Protein AF-A0A380KMC2-F1 (afdb_monomer_lite)

Radius of gyration: 33.54 Å; chains: 1; bounding box: 54×54×110 Å

Foldseek 3Di:
DDDDDDDDDDDDDDDDDDDDPDPDDDDDDDDDDDDDDDDDDDDDDDDDDDDDDDDDDDDDDDDDDDDDDPDDPPPPVVPPPEDLVVLLVLLLVVCVVVPDDNVLSVVLCVCQVVQLVVLVVVVVPDPDNVVSSVSSSVRSVVVSVVVVVVVVVVVVD

Secondary structure (DSSP, 8-state):
----------------------------------------------------------------------S---------SS-HHHHHHHHHHHHHHTT--HHHHHHHGGGHHHHHHHHHHH-TT---HHHHHHHHHHHHHHHHHHHHHHHHHHHT-

Structure (mmCIF, N/CA/C/O backbone):
data_AF-A0A380KMC2-F1
#
_entry.id   AF-A0A380KMC2-F1
#
loop_
_atom_site.group_PDB
_atom_site.id
_atom_site.type_symbol
_atom_site.label_atom_id
_atom_site.label_alt_id
_atom_site.label_comp_id
_atom_site.label_asym_id
_atom_site.label_entity_id
_atom_site.label_seq_id
_atom_site.pdbx_PDB_ins_code
_atom_site.Cartn_x
_atom_site.Cartn_y
_atom_site.Cartn_z
_atom_site.occupancy
_atom_site.B_iso_or_equiv
_atom_site.auth_seq_id
_atom_site.auth_comp_id
_atom_site.auth_asym_id
_atom_site.auth_atom_id
_atom_site.pdbx_PDB_model_num
ATOM 1 N N . MET A 1 1 ? 11.979 31.996 -65.678 1.00 36.50 1 MET A N 1
ATOM 2 C CA . MET A 1 1 ? 10.892 32.664 -64.930 1.00 36.50 1 MET A CA 1
ATOM 3 C C . MET A 1 1 ? 9.699 31.716 -64.902 1.00 36.50 1 MET A C 1
ATOM 5 O O . MET A 1 1 ? 9.358 31.186 -65.950 1.00 36.50 1 MET A O 1
ATOM 9 N N . ASN A 1 2 ? 9.180 31.439 -63.701 1.00 40.66 2 ASN A N 1
ATOM 10 C CA . ASN A 1 2 ? 8.061 30.538 -63.377 1.00 40.66 2 ASN A CA 1
ATOM 11 C C . ASN A 1 2 ? 6.723 30.970 -63.999 1.00 40.66 2 ASN A C 1
ATOM 13 O O . ASN A 1 2 ? 6.495 32.170 -64.111 1.00 40.66 2 ASN A O 1
ATOM 17 N N . ALA A 1 3 ? 5.810 30.011 -64.220 1.00 37.66 3 ALA A N 1
ATOM 18 C CA . ALA A 1 3 ? 4.461 30.022 -63.623 1.00 37.66 3 ALA A CA 1
ATOM 19 C C . ALA A 1 3 ? 3.687 28.706 -63.882 1.00 37.66 3 ALA A C 1
ATOM 21 O O . ALA A 1 3 ? 3.572 28.240 -65.011 1.00 37.66 3 ALA A O 1
ATOM 22 N N . THR A 1 4 ? 3.156 28.152 -62.793 1.00 56.94 4 THR A N 1
ATOM 23 C CA . THR A 1 4 ? 2.227 27.017 -62.642 1.00 56.94 4 THR A CA 1
ATOM 24 C C . THR A 1 4 ? 0.796 27.346 -63.110 1.00 56.94 4 THR A C 1
ATOM 26 O O . THR A 1 4 ? 0.361 28.479 -62.902 1.00 56.94 4 THR A O 1
ATOM 29 N N . PRO A 1 5 ? 0.003 26.369 -63.598 1.00 54.78 5 PRO A N 1
ATOM 30 C CA . PRO A 1 5 ? -1.467 26.388 -63.551 1.00 54.78 5 PRO A CA 1
ATOM 31 C C . PRO A 1 5 ? -1.970 25.374 -62.490 1.00 54.78 5 PRO A C 1
ATOM 33 O O . PRO A 1 5 ? -1.363 24.325 -62.322 1.00 54.78 5 PRO A O 1
ATOM 36 N N . GLY A 1 6 ? -3.032 25.538 -61.702 1.00 40.22 6 GLY A N 1
ATOM 37 C CA . GLY A 1 6 ? -4.167 26.456 -61.691 1.00 40.22 6 GLY A CA 1
ATOM 38 C C . GLY A 1 6 ? -5.458 25.654 -61.405 1.00 40.22 6 GLY A C 1
ATOM 39 O O . GLY A 1 6 ? -5.696 24.669 -62.095 1.00 40.22 6 GLY A O 1
ATOM 40 N N . SER A 1 7 ? -6.297 26.149 -60.474 1.00 45.47 7 SER A N 1
ATOM 41 C CA . SER A 1 7 ? -7.700 25.750 -60.142 1.00 45.47 7 SER A CA 1
ATOM 42 C C . SER A 1 7 ? -7.862 24.522 -59.227 1.00 45.47 7 SER A C 1
ATOM 44 O O . SER A 1 7 ? -7.153 23.549 -59.427 1.00 45.47 7 SER A O 1
ATOM 46 N N . ASN A 1 8 ? -8.726 24.460 -58.196 1.00 43.41 8 ASN A N 1
ATOM 47 C CA . ASN A 1 8 ? -10.094 24.971 -57.929 1.00 43.41 8 ASN A CA 1
ATOM 48 C C . ASN A 1 8 ? -10.426 24.851 -56.397 1.00 43.41 8 ASN A C 1
ATOM 50 O O . ASN A 1 8 ? -9.944 23.923 -55.761 1.00 43.41 8 ASN A O 1
ATOM 54 N N . SER A 1 9 ? -11.020 25.855 -55.715 1.00 45.78 9 SER A N 1
ATOM 55 C CA . SER A 1 9 ? -12.470 26.073 -55.397 1.00 45.78 9 SER A CA 1
ATOM 56 C C . SER A 1 9 ? -13.111 24.924 -54.580 1.00 45.78 9 SER A C 1
ATOM 58 O O . SER A 1 9 ? -13.003 23.791 -55.015 1.00 45.78 9 SER A O 1
ATOM 60 N N . ASP A 1 10 ? -13.827 25.050 -53.453 1.00 49.09 10 ASP A N 1
ATOM 61 C CA . ASP A 1 10 ? -14.531 26.129 -52.742 1.00 49.09 10 ASP A CA 1
ATOM 62 C C . ASP A 1 10 ? -14.951 25.608 -51.335 1.00 49.09 10 ASP A C 1
ATOM 64 O O . ASP A 1 10 ? -15.050 24.398 -51.139 1.00 49.09 10 ASP A O 1
ATOM 68 N N . GLY A 1 11 ? -15.292 26.512 -50.409 1.00 44.06 11 GLY A N 1
ATOM 69 C CA . GLY A 1 11 ? -16.316 26.270 -49.380 1.00 44.06 11 GLY A CA 1
ATOM 70 C C . GLY A 1 11 ? -15.897 25.682 -48.024 1.00 44.06 11 GLY A C 1
ATOM 71 O O . GLY A 1 11 ? -15.796 24.471 -47.858 1.00 44.06 11 GLY A O 1
ATOM 72 N N . GLY A 1 12 ? -15.805 26.532 -46.992 1.00 39.09 12 GLY A N 1
ATOM 73 C CA . GLY A 1 12 ? -15.799 26.063 -45.599 1.00 39.09 12 GLY A CA 1
ATOM 74 C C . GLY A 1 12 ? -15.346 27.090 -44.564 1.00 39.09 12 GLY A C 1
ATOM 75 O O . GLY A 1 12 ? -14.301 26.934 -43.943 1.00 39.09 12 GLY A O 1
ATOM 76 N N . SER A 1 13 ? -16.120 28.154 -44.366 1.00 54.19 13 SER A N 1
ATOM 77 C CA . SER A 1 13 ? -15.928 29.109 -43.272 1.00 54.19 13 SER A CA 1
ATOM 78 C C . SER A 1 13 ? -16.223 28.482 -41.904 1.00 54.19 13 SER A C 1
ATOM 80 O O . SER A 1 13 ? -17.342 28.017 -41.728 1.00 54.19 13 SER A O 1
ATOM 82 N N . VAL A 1 14 ? -15.335 28.616 -40.912 1.00 48.03 14 VAL A N 1
ATOM 83 C CA . VAL A 1 14 ? -15.719 28.926 -39.517 1.00 48.03 14 VAL A CA 1
ATOM 84 C C . VAL A 1 14 ? -14.587 29.716 -38.856 1.00 48.03 14 VAL A C 1
ATOM 86 O O . VAL A 1 14 ? -13.426 29.318 -38.868 1.00 48.03 14 VAL A O 1
ATOM 89 N N . GLN A 1 15 ? -14.940 30.871 -38.301 1.00 51.06 15 GLN A N 1
ATOM 90 C CA . GLN A 1 15 ? -14.060 31.747 -37.538 1.00 51.06 15 GLN A CA 1
ATOM 91 C C . GLN A 1 15 ? -14.219 31.487 -36.023 1.00 51.06 15 GLN A C 1
ATOM 93 O O . GLN A 1 15 ? -15.298 31.098 -35.587 1.00 51.06 15 GLN A O 1
ATOM 98 N N . LYS A 1 16 ? -13.195 31.911 -35.260 1.00 52.62 16 LYS A N 1
ATOM 99 C CA . LYS A 1 16 ? -13.192 32.391 -33.851 1.00 52.62 16 LYS A CA 1
ATOM 100 C C . LYS A 1 16 ? -12.743 31.417 -32.733 1.00 52.62 16 LYS A C 1
ATOM 102 O O . LYS A 1 16 ? -13.465 30.524 -32.314 1.00 52.62 16 LYS A O 1
ATOM 107 N N . ILE A 1 17 ? -11.571 31.733 -32.167 1.00 56.59 17 ILE A N 1
ATOM 108 C CA . ILE A 1 17 ? -11.180 31.609 -30.739 1.00 56.59 17 ILE A CA 1
ATOM 109 C C . ILE A 1 17 ? -11.984 32.708 -29.992 1.00 56.59 17 ILE A C 1
ATOM 111 O O . ILE A 1 17 ? -12.056 33.788 -30.593 1.00 56.59 17 ILE A O 1
ATOM 115 N N . PRO A 1 18 ? -12.618 32.545 -28.795 1.00 46.59 18 PRO A N 1
ATOM 116 C CA . PRO A 1 18 ? -11.979 32.182 -27.510 1.00 46.59 18 PRO A CA 1
ATOM 117 C C . PRO A 1 18 ? -12.872 31.429 -26.481 1.00 46.59 18 PRO A C 1
ATOM 119 O O . PRO A 1 18 ? -13.912 31.917 -26.041 1.00 46.59 18 PRO A O 1
ATOM 122 N N . GLY A 1 19 ? -12.429 30.265 -25.998 1.00 42.84 19 GLY A N 1
ATOM 123 C CA . GLY A 1 19 ? -13.112 29.524 -24.928 1.00 42.84 19 GLY A CA 1
ATOM 124 C C . GLY A 1 19 ? -12.739 30.026 -23.533 1.00 42.84 19 GLY A C 1
ATOM 125 O O . GLY A 1 19 ? -11.864 29.457 -22.888 1.00 42.84 19 GLY A O 1
ATOM 126 N N . GLY A 1 20 ? -13.393 31.094 -23.073 1.00 45.19 20 GLY A N 1
ATOM 127 C CA . GLY A 1 20 ? -13.425 31.450 -21.656 1.00 45.19 20 GLY A CA 1
ATOM 128 C C . GLY A 1 20 ? -14.246 30.423 -20.876 1.00 45.19 20 GLY A C 1
ATOM 129 O O . GLY A 1 20 ? -15.389 30.144 -21.234 1.00 45.19 20 GLY A O 1
ATOM 130 N N . TYR A 1 21 ? -13.678 29.866 -19.809 1.00 46.28 21 TYR A N 1
ATOM 131 C CA . TYR A 1 21 ? -14.442 29.088 -18.838 1.00 46.28 21 TYR A CA 1
ATOM 132 C C . TYR A 1 21 ? -15.349 30.038 -18.053 1.00 46.28 21 TYR A C 1
ATOM 134 O O . TYR A 1 21 ? -14.906 30.784 -17.183 1.00 46.28 21 TYR A O 1
ATOM 142 N N . GLN A 1 22 ? -16.628 30.024 -18.413 1.00 48.44 22 GLN A N 1
ATOM 143 C CA . GLN A 1 22 ? -17.709 30.688 -17.699 1.00 48.44 22 GLN A CA 1
ATOM 144 C C . GLN A 1 22 ? -18.278 29.657 -16.723 1.00 48.44 22 GLN A C 1
ATOM 146 O O . GLN A 1 22 ? -19.068 28.800 -17.110 1.00 48.44 22 GLN A O 1
ATOM 151 N N . ASN A 1 23 ? -17.862 29.703 -15.460 1.00 56.66 23 ASN A N 1
ATOM 152 C CA . ASN A 1 23 ? -18.609 29.010 -14.418 1.00 56.66 23 ASN A CA 1
ATOM 153 C C . ASN A 1 23 ? -19.850 29.857 -14.118 1.00 56.66 23 ASN A C 1
ATOM 155 O O . ASN A 1 23 ? -19.763 30.886 -13.449 1.00 56.66 23 ASN A O 1
ATOM 159 N N . GLN A 1 24 ? -20.997 29.450 -14.664 1.00 48.75 24 GLN A N 1
ATOM 160 C CA . GLN A 1 24 ? -22.301 29.940 -14.232 1.00 48.75 24 GLN A CA 1
ATOM 161 C C . GLN A 1 24 ? -22.538 29.446 -12.799 1.00 48.75 24 GLN A C 1
ATOM 163 O O . GLN A 1 24 ? -22.865 28.281 -12.584 1.00 48.75 24 GLN A O 1
ATOM 168 N N . LEU A 1 25 ? -22.358 30.322 -11.810 1.00 49.66 25 LEU A N 1
ATOM 169 C CA . LEU A 1 25 ? -22.951 30.129 -10.491 1.00 49.66 25 LEU A CA 1
ATOM 170 C C . LEU A 1 25 ? -24.425 30.536 -10.587 1.00 49.66 25 LEU A C 1
ATOM 172 O O . LEU A 1 25 ? -24.743 31.687 -10.885 1.00 49.66 25 LEU A O 1
ATOM 176 N N . GLY A 1 26 ? -25.311 29.562 -10.382 1.00 53.16 26 GLY A N 1
ATOM 177 C CA . GLY A 1 26 ? -26.748 29.783 -10.242 1.00 53.16 26 GLY A CA 1
ATOM 178 C C . GLY A 1 26 ? -27.102 30.641 -9.013 1.00 53.16 26 GLY A C 1
ATOM 179 O O . GLY A 1 26 ? -26.248 30.914 -8.169 1.00 53.16 26 GLY A O 1
ATOM 180 N N . PRO A 1 27 ? -28.361 31.102 -8.927 1.00 50.28 27 PRO A N 1
ATOM 181 C CA . PRO A 1 27 ? -28.742 32.289 -8.172 1.00 50.28 27 PRO A CA 1
ATOM 182 C C . PRO A 1 27 ? -28.876 32.071 -6.657 1.00 50.28 27 PRO A C 1
ATOM 184 O O . PRO A 1 27 ? -29.541 31.149 -6.201 1.00 50.28 27 PRO A O 1
ATOM 187 N N . VAL A 1 28 ? -28.295 33.023 -5.921 1.00 43.72 28 VAL A N 1
ATOM 188 C CA . VAL A 1 28 ? -28.889 33.778 -4.803 1.00 43.72 28 VAL A CA 1
ATOM 189 C C . VAL A 1 28 ? -29.662 32.974 -3.744 1.00 43.72 28 VAL A C 1
ATOM 191 O O . VAL A 1 28 ? -30.846 32.684 -3.896 1.00 43.72 28 VAL A O 1
ATOM 194 N N . LEU A 1 29 ? -29.034 32.798 -2.578 1.00 44.88 29 LEU A N 1
ATOM 195 C CA . LEU A 1 29 ? -29.745 32.780 -1.301 1.00 44.88 29 LEU A CA 1
ATOM 196 C C . LEU A 1 29 ? -29.431 34.080 -0.565 1.00 44.88 29 LEU A C 1
ATOM 198 O O . LEU A 1 29 ? -28.309 34.324 -0.127 1.00 44.88 29 LEU A O 1
ATOM 202 N N . ASN A 1 30 ? -30.444 34.935 -0.476 1.00 53.28 30 ASN A N 1
ATOM 203 C CA . ASN A 1 30 ? -30.426 36.120 0.363 1.00 53.28 30 ASN A CA 1
ATOM 204 C C . ASN A 1 30 ? -30.404 35.648 1.817 1.00 53.28 30 ASN A C 1
ATOM 206 O O . ASN A 1 30 ? -31.323 34.962 2.261 1.00 53.28 30 ASN A O 1
ATOM 210 N N . SER A 1 31 ? -29.389 36.022 2.576 1.00 49.62 31 SER A N 1
ATOM 211 C CA . SER A 1 31 ? -29.476 36.012 4.033 1.00 49.62 31 SER A CA 1
ATOM 212 C C . SER A 1 31 ? -28.775 37.258 4.530 1.00 49.62 31 SER A C 1
ATOM 214 O O . SER A 1 31 ? -27.574 37.284 4.772 1.00 49.62 31 SER A O 1
ATOM 216 N N . ALA A 1 32 ? -29.561 38.330 4.580 1.00 53.12 32 ALA A N 1
ATOM 217 C CA . ALA A 1 32 ? -29.306 39.408 5.506 1.00 53.12 32 ALA A CA 1
ATOM 218 C C . ALA A 1 32 ? -29.636 38.886 6.906 1.00 53.12 32 ALA A C 1
ATOM 220 O O . ALA A 1 32 ? -30.749 38.410 7.134 1.00 53.12 32 ALA A O 1
ATOM 221 N N . THR A 1 33 ? -28.703 39.023 7.837 1.00 46.78 33 THR A N 1
ATOM 222 C CA . THR A 1 33 ? -29.026 39.044 9.260 1.00 46.78 33 THR A CA 1
ATOM 223 C C . THR A 1 33 ? -28.122 40.064 9.927 1.00 46.78 33 THR A C 1
ATOM 225 O O . THR A 1 33 ? -26.898 39.994 9.840 1.00 46.78 33 THR A O 1
ATOM 228 N N . SER A 1 34 ? -28.791 41.068 10.481 1.00 46.09 34 SER A N 1
ATOM 229 C CA . SER A 1 34 ? -28.260 42.260 11.119 1.00 46.09 34 SER A CA 1
ATOM 230 C C . SER A 1 34 ? -27.337 41.979 12.301 1.00 46.09 34 SER A C 1
ATOM 232 O O . SER A 1 34 ? -27.447 40.964 12.984 1.00 46.09 34 SER A O 1
ATOM 234 N N . GLU A 1 35 ? -26.495 42.973 12.563 1.00 46.41 35 GLU A N 1
ATOM 235 C CA . GLU A 1 35 ? -25.918 43.285 13.868 1.00 46.41 35 GLU A CA 1
ATOM 236 C C . GLU A 1 35 ? -27.001 43.423 14.949 1.00 46.41 35 GLU A C 1
ATOM 238 O O . GLU A 1 35 ? -28.054 43.971 14.638 1.00 46.41 35 GLU A O 1
ATOM 243 N N . THR A 1 36 ? -26.668 42.978 16.174 1.00 49.75 36 THR A N 1
ATOM 244 C CA . THR A 1 36 ? -27.228 43.210 17.537 1.00 49.75 36 THR A CA 1
ATOM 245 C C . THR A 1 36 ? -27.301 41.855 18.254 1.00 49.75 36 THR A C 1
ATOM 247 O O . THR A 1 36 ? -27.726 40.885 17.647 1.00 49.75 36 THR A O 1
ATOM 250 N N . GLU A 1 37 ? -26.900 41.633 19.501 1.00 48.34 37 GLU A N 1
ATOM 251 C CA . GLU A 1 37 ? -26.625 42.484 20.654 1.00 48.34 37 GLU A CA 1
ATOM 252 C C . GLU A 1 37 ? -25.905 41.635 21.717 1.00 48.34 37 GLU A C 1
ATOM 254 O O . GLU A 1 37 ? -26.083 40.420 21.805 1.00 48.34 37 GLU A O 1
ATOM 259 N N . VAL A 1 38 ? -25.078 42.293 22.528 1.00 47.03 38 VAL A N 1
ATOM 260 C CA . VAL A 1 38 ? -24.524 41.751 23.770 1.00 47.03 38 VAL A CA 1
ATOM 261 C C . VAL A 1 38 ? -25.674 41.382 24.706 1.00 47.03 38 VAL A C 1
ATOM 263 O O . VAL A 1 38 ? -26.576 42.183 24.930 1.00 47.03 38 VAL A O 1
ATOM 266 N N . SER A 1 39 ? -25.622 40.195 25.299 1.00 49.16 39 SER A N 1
ATOM 267 C CA . SER A 1 39 ? -26.430 39.866 26.472 1.00 49.16 39 SER A CA 1
ATOM 268 C C . SER A 1 39 ? -25.541 39.204 27.513 1.00 49.16 39 SER A C 1
ATOM 270 O O . SER A 1 39 ? -25.222 38.020 27.443 1.00 49.16 39 SER A O 1
ATOM 272 N N . GLU A 1 40 ? -25.116 40.021 28.470 1.00 45.72 40 GLU A N 1
ATOM 273 C CA . GLU A 1 40 ? -24.682 39.591 29.791 1.00 45.72 40 GLU A CA 1
ATOM 274 C C . GLU A 1 40 ? -25.913 39.120 30.577 1.00 45.72 40 GLU A C 1
ATOM 276 O O . GLU A 1 40 ? -26.925 39.818 30.617 1.00 45.72 40 GLU A O 1
ATOM 281 N N . THR A 1 41 ? -25.858 37.950 31.212 1.00 48.22 41 THR A N 1
ATOM 282 C CA . THR A 1 41 ? -26.719 37.574 32.356 1.00 48.22 41 THR A CA 1
ATOM 283 C C . THR A 1 41 ? -26.176 36.268 32.943 1.00 48.22 41 THR A C 1
ATOM 285 O O . THR A 1 41 ? -26.199 35.224 32.308 1.00 48.22 41 THR A O 1
ATOM 288 N N . ASN A 1 42 ? -25.377 36.375 34.004 1.00 42.09 42 ASN A N 1
ATOM 289 C CA . ASN A 1 42 ? -25.760 36.200 35.413 1.00 42.09 42 ASN A CA 1
ATOM 290 C C . ASN A 1 42 ? -25.936 34.738 35.859 1.00 42.09 42 ASN A C 1
ATOM 292 O O . ASN A 1 42 ? -26.942 34.097 35.585 1.00 42.09 42 ASN A O 1
ATOM 296 N N . MET A 1 43 ? -24.919 34.291 36.603 1.00 48.91 43 MET A N 1
ATOM 297 C CA . MET A 1 43 ? -24.952 33.494 37.835 1.00 48.91 43 MET A CA 1
ATOM 298 C C . MET A 1 43 ? -26.224 32.687 38.141 1.00 48.91 43 MET A C 1
ATOM 300 O O . MET A 1 43 ? -27.256 33.245 38.510 1.00 48.91 43 MET A O 1
ATOM 304 N N . SER A 1 44 ? -26.062 31.367 38.235 1.00 48.06 44 SER A N 1
ATOM 305 C CA . SER A 1 44 ? -26.746 30.590 39.270 1.00 48.06 44 SER A CA 1
ATOM 306 C C . SER A 1 44 ? -25.854 29.448 39.753 1.00 48.06 44 SER A C 1
ATOM 308 O O . SER A 1 44 ? -25.607 28.481 39.033 1.00 48.06 44 SER A O 1
ATOM 310 N N . GLU A 1 45 ? -25.371 29.588 40.985 1.00 43.62 45 GLU A N 1
ATOM 311 C CA . GLU A 1 45 ? -24.857 28.503 41.814 1.00 43.62 45 GLU A CA 1
ATOM 312 C C . GLU A 1 45 ? -25.932 27.430 42.036 1.00 43.62 45 GLU A C 1
ATOM 314 O O . GLU A 1 45 ? -27.085 27.738 42.339 1.00 43.62 45 GLU A O 1
ATOM 319 N N . THR A 1 46 ? -25.542 26.160 41.966 1.00 44.00 46 THR A N 1
ATOM 320 C CA . THR A 1 46 ? -26.140 25.055 42.742 1.00 44.00 46 THR A CA 1
ATOM 321 C C . THR A 1 46 ? -25.132 23.900 42.698 1.00 44.00 46 THR A C 1
ATOM 323 O O . THR A 1 46 ? -24.918 23.291 41.660 1.00 44.00 46 THR A O 1
ATOM 326 N N . LYS A 1 47 ? -24.210 23.841 43.666 1.00 43.84 47 LYS A N 1
ATOM 327 C CA . LYS A 1 47 ? -24.271 22.992 44.871 1.00 43.84 47 LYS A CA 1
ATOM 328 C C . LYS A 1 47 ? -24.380 21.490 44.560 1.00 43.84 47 LYS A C 1
ATOM 330 O O . LYS A 1 47 ? -25.459 20.987 44.288 1.00 43.84 47 LYS A O 1
ATOM 335 N N . GLU A 1 48 ? -23.212 20.852 44.673 1.00 39.66 48 GLU A N 1
ATOM 336 C CA . GLU A 1 48 ? -22.930 19.519 45.231 1.00 39.66 48 GLU A CA 1
ATOM 337 C C . GLU A 1 48 ? -23.757 18.313 44.776 1.00 39.66 48 GLU A C 1
ATOM 339 O O . GLU A 1 48 ? -24.914 18.147 45.145 1.00 39.66 48 GLU A O 1
ATOM 344 N N . SER A 1 49 ? -23.066 17.356 44.150 1.00 41.47 49 SER A N 1
ATOM 345 C CA . SER A 1 49 ? -23.134 15.946 44.552 1.00 41.47 49 SER A CA 1
ATOM 346 C C . SER A 1 49 ? -21.824 15.236 44.190 1.00 41.47 49 SER A C 1
ATOM 348 O O . SER A 1 49 ? -21.492 15.013 43.031 1.00 41.47 49 SER A O 1
ATOM 350 N N . GLU A 1 50 ? -21.089 14.979 45.260 1.00 44.84 50 GLU A N 1
ATOM 351 C CA . GLU A 1 50 ? -19.946 14.108 45.513 1.00 44.84 50 GLU A CA 1
ATOM 352 C C . GLU A 1 50 ? -19.961 12.734 44.803 1.00 44.84 50 GLU A C 1
ATOM 354 O O . GLU A 1 50 ? -20.981 12.051 44.774 1.00 44.84 50 GLU A O 1
ATOM 359 N N . SER A 1 51 ? -18.799 12.331 44.267 1.00 42.12 51 SER A N 1
ATOM 360 C CA . SER A 1 51 ? -18.297 10.944 44.121 1.00 42.12 51 SER A CA 1
ATOM 361 C C . SER A 1 51 ? -16.974 11.015 43.340 1.00 42.12 51 SER A C 1
ATOM 363 O O . SER A 1 51 ? -16.966 11.016 42.114 1.00 42.12 51 SER A O 1
ATOM 365 N N . VAL A 1 52 ? -15.846 11.327 43.979 1.00 48.44 52 VAL A N 1
ATOM 366 C CA . VAL A 1 52 ? -14.881 10.343 44.513 1.00 48.44 52 VAL A CA 1
ATOM 367 C C . VAL A 1 52 ? -14.647 9.163 43.566 1.00 48.44 52 VAL A C 1
ATOM 369 O O . VAL A 1 52 ? -15.399 8.194 43.559 1.00 48.44 52 VAL A O 1
ATOM 372 N N . ILE A 1 53 ? -13.550 9.245 42.818 1.00 51.97 53 ILE A N 1
ATOM 373 C CA . ILE A 1 53 ? -12.612 8.132 42.663 1.00 51.97 53 ILE A CA 1
ATOM 374 C C . ILE A 1 53 ? -11.217 8.739 42.512 1.00 51.97 53 ILE A C 1
ATOM 376 O O . ILE A 1 53 ? -10.913 9.401 41.520 1.00 51.97 53 ILE A O 1
ATOM 380 N N . GLU A 1 54 ? -10.432 8.561 43.570 1.00 46.00 54 GLU A N 1
ATOM 381 C CA . GLU A 1 54 ? -8.980 8.691 43.601 1.00 46.00 54 GLU A CA 1
ATOM 382 C C . GLU A 1 54 ? -8.353 7.644 42.673 1.00 46.00 54 GLU A C 1
ATOM 384 O O . GLU A 1 54 ? -8.731 6.474 42.716 1.00 46.00 54 GLU A O 1
ATOM 389 N N . ASP A 1 55 ? -7.372 8.065 41.880 1.00 50.12 55 ASP A N 1
ATOM 390 C CA . ASP A 1 55 ? -6.092 7.358 41.807 1.00 50.12 55 ASP A CA 1
ATOM 391 C C . ASP A 1 55 ? -5.017 8.410 41.487 1.00 50.12 55 ASP A C 1
ATOM 393 O O . ASP A 1 55 ? -4.922 8.929 40.369 1.00 50.12 55 ASP A O 1
ATOM 397 N N . GLU A 1 56 ? -4.298 8.814 42.538 1.00 47.12 56 GLU A N 1
ATOM 398 C CA . GLU A 1 56 ? -2.948 9.385 42.460 1.00 47.12 56 GLU A CA 1
ATOM 399 C C . GLU A 1 56 ? -2.052 8.386 41.698 1.00 47.12 56 GLU A C 1
ATOM 401 O O . GLU A 1 56 ? -2.287 7.188 41.720 1.00 47.12 56 GLU A O 1
ATOM 406 N N . GLU A 1 57 ? -1.042 8.749 40.917 1.00 46.28 57 GLU A N 1
ATOM 407 C CA . GLU A 1 57 ? 0.255 9.270 41.358 1.00 46.28 57 GLU A CA 1
ATOM 408 C C . GLU A 1 57 ? 1.079 9.380 40.043 1.00 46.28 57 GLU A C 1
ATOM 410 O O . GLU A 1 57 ? 1.177 8.431 39.269 1.00 46.28 57 GLU A O 1
ATOM 415 N N . GLU A 1 58 ? 1.381 10.580 39.542 1.00 45.06 58 GLU A N 1
ATOM 416 C CA . GLU A 1 58 ? 2.615 11.349 39.780 1.00 45.06 58 GLU A CA 1
ATOM 417 C C . GLU A 1 58 ? 3.849 10.969 38.906 1.00 45.06 58 GLU A C 1
ATOM 419 O O . GLU A 1 58 ? 4.414 9.885 38.958 1.00 45.06 58 GLU A O 1
ATOM 424 N N . LYS A 1 59 ? 4.293 12.007 38.177 1.00 45.06 59 LYS A N 1
ATOM 425 C CA . LYS A 1 59 ? 5.662 12.444 37.817 1.00 45.06 59 LYS A CA 1
ATOM 426 C C . LYS A 1 59 ? 6.508 11.741 36.745 1.00 45.06 59 LYS A C 1
ATOM 428 O O . LYS A 1 59 ? 6.903 10.582 36.796 1.00 45.06 59 LYS A O 1
ATOM 433 N N . GLU A 1 60 ? 6.944 12.629 35.853 1.00 48.69 60 GLU A N 1
ATOM 434 C CA . GLU A 1 60 ? 8.222 12.671 35.147 1.00 48.69 60 GLU A CA 1
ATOM 435 C C . GLU A 1 60 ? 9.406 12.041 35.901 1.00 48.69 60 GLU A C 1
ATOM 437 O O . GLU A 1 60 ? 9.670 12.348 37.062 1.00 48.69 60 GLU A O 1
ATOM 442 N N . SER A 1 61 ? 10.244 11.299 35.177 1.00 37.91 61 SER A N 1
ATOM 443 C CA . SER A 1 61 ? 11.676 11.252 35.482 1.00 37.91 61 SER A CA 1
ATOM 444 C C . SER A 1 61 ? 12.500 11.077 34.207 1.00 37.91 61 SER A C 1
ATOM 446 O O . SER A 1 61 ? 12.663 10.003 33.634 1.00 37.91 61 SER A O 1
ATOM 448 N N . LEU A 1 62 ? 13.042 12.205 33.764 1.00 47.09 62 LEU A N 1
ATOM 449 C CA . LEU A 1 62 ? 14.122 12.312 32.799 1.00 47.09 62 LEU A CA 1
ATOM 450 C C . LEU A 1 62 ? 15.414 11.936 33.540 1.00 47.09 62 LEU A C 1
ATOM 452 O O . LEU A 1 62 ? 15.980 12.766 34.243 1.00 47.09 62 LEU A O 1
ATOM 456 N N . THR A 1 63 ? 15.890 10.692 33.422 1.00 37.66 63 THR A N 1
ATO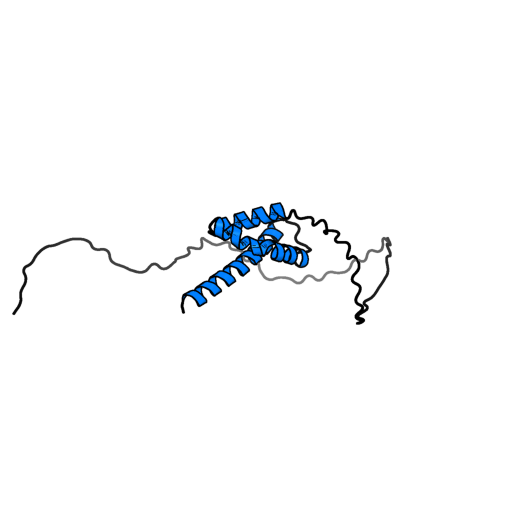M 457 C CA . THR A 1 63 ? 17.277 10.354 33.787 1.00 37.66 63 THR A CA 1
ATOM 458 C C . THR A 1 63 ? 17.905 9.400 32.774 1.00 37.66 63 THR A C 1
ATOM 460 O O . THR A 1 63 ? 17.407 8.325 32.456 1.00 37.66 63 THR A O 1
ATOM 463 N N . SER A 1 64 ? 19.029 9.856 32.232 1.00 48.44 64 SER A N 1
ATOM 464 C CA . SER A 1 64 ? 19.944 9.119 31.370 1.00 48.44 64 SER A CA 1
ATOM 465 C C . SER A 1 64 ? 20.713 8.077 32.184 1.00 48.44 64 SER A C 1
ATOM 467 O O . SER A 1 64 ? 21.416 8.460 33.119 1.00 48.44 64 SER A O 1
ATOM 469 N N . LYS A 1 65 ? 20.667 6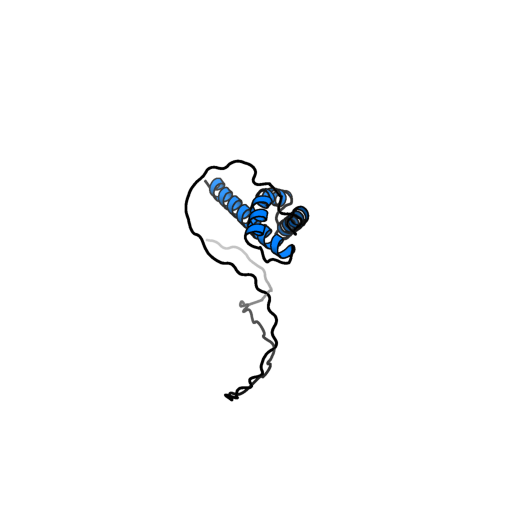.794 31.790 1.00 42.28 65 LYS A N 1
ATOM 470 C CA . LYS A 1 65 ? 21.836 5.898 31.847 1.00 42.28 65 LYS A CA 1
ATOM 471 C C . LYS A 1 65 ? 21.643 4.639 30.999 1.00 42.28 65 LYS A C 1
ATOM 473 O O . LYS A 1 65 ? 20.704 3.875 31.173 1.00 42.28 65 LYS A O 1
ATOM 478 N N . LYS A 1 66 ? 22.598 4.435 30.098 1.00 49.88 66 LYS A N 1
ATOM 479 C CA . LYS A 1 66 ? 22.810 3.252 29.263 1.00 49.88 66 LYS A CA 1
ATOM 480 C C . LYS A 1 66 ? 23.034 2.005 30.133 1.00 49.88 66 LYS A C 1
ATOM 482 O O . LYS A 1 66 ? 23.936 2.009 30.970 1.00 49.88 66 LYS A O 1
ATOM 487 N N . SER A 1 67 ? 22.265 0.949 29.892 1.00 40.00 67 SER A N 1
ATOM 488 C CA . SER A 1 67 ? 22.611 -0.420 30.278 1.00 40.00 67 SER A CA 1
ATOM 489 C C . SER A 1 67 ? 22.117 -1.370 29.196 1.00 40.00 67 SER A C 1
ATOM 491 O O . SER A 1 67 ? 20.911 -1.503 28.988 1.00 40.00 67 SER A O 1
ATOM 493 N N . ASP A 1 68 ? 23.062 -1.994 28.504 1.00 49.91 68 ASP A N 1
ATOM 494 C CA . ASP A 1 68 ? 22.826 -3.106 27.596 1.00 49.91 68 ASP A CA 1
ATOM 495 C C . ASP A 1 68 ? 22.072 -4.215 28.355 1.00 49.91 68 ASP A C 1
ATOM 497 O O . ASP A 1 68 ? 22.587 -4.793 29.314 1.00 49.91 68 ASP A O 1
ATOM 501 N N . ASN A 1 69 ? 20.821 -4.472 27.969 1.00 45.59 69 ASN A N 1
ATOM 502 C CA . ASN A 1 69 ? 20.055 -5.632 28.418 1.00 45.59 69 ASN A CA 1
ATOM 503 C C . ASN A 1 69 ? 19.327 -6.244 27.214 1.00 45.59 69 ASN A C 1
ATOM 505 O O . ASN A 1 69 ? 18.142 -6.018 26.974 1.00 45.59 69 ASN A O 1
ATOM 509 N N . ASP A 1 70 ? 20.095 -6.999 26.432 1.00 57.28 70 ASP A N 1
ATOM 510 C CA . ASP A 1 70 ? 19.593 -8.030 25.531 1.00 57.28 70 ASP A CA 1
ATOM 511 C C . ASP A 1 70 ? 19.068 -9.206 26.366 1.00 57.28 70 ASP A C 1
ATOM 513 O O . ASP A 1 70 ? 19.834 -10.108 26.702 1.00 57.28 70 ASP A O 1
ATOM 517 N N . TYR A 1 71 ? 17.778 -9.235 26.713 1.00 51.47 71 TYR A N 1
ATOM 518 C CA . TYR A 1 71 ? 17.099 -10.496 27.044 1.00 51.47 71 TYR A CA 1
ATOM 519 C C . TYR A 1 71 ? 15.571 -10.310 27.056 1.00 51.47 71 TYR A C 1
ATOM 521 O O . TYR A 1 71 ? 14.972 -9.888 28.039 1.00 51.47 71 TYR A O 1
ATOM 529 N N . PHE A 1 72 ? 14.926 -10.679 25.946 1.00 49.25 72 PHE A N 1
ATOM 530 C CA . PHE A 1 72 ? 13.471 -10.835 25.808 1.00 49.25 72 PHE A CA 1
ATOM 531 C C . PHE A 1 72 ? 12.646 -9.572 26.067 1.00 49.25 72 PHE A C 1
ATOM 533 O O . PHE A 1 72 ? 11.797 -9.529 26.960 1.00 49.25 72 PHE A O 1
ATOM 540 N N . GLN A 1 73 ? 12.711 -8.623 25.126 1.00 52.16 73 GLN A N 1
ATOM 541 C CA . GLN A 1 73 ? 11.441 -8.036 24.708 1.00 52.16 73 GLN A CA 1
ATOM 542 C C . GLN A 1 73 ? 10.575 -9.208 24.260 1.00 52.16 73 GLN A C 1
ATOM 544 O O . GLN A 1 73 ? 10.807 -9.805 23.206 1.00 52.16 73 GLN A O 1
ATOM 549 N N . ARG A 1 74 ? 9.630 -9.610 25.114 1.00 44.16 74 ARG A N 1
ATOM 550 C CA . ARG A 1 74 ? 8.544 -10.490 24.718 1.00 44.16 74 ARG A CA 1
ATOM 551 C C . ARG A 1 74 ? 7.994 -9.845 23.453 1.00 44.16 74 ARG A C 1
ATOM 553 O O . ARG A 1 74 ? 7.375 -8.787 23.540 1.00 44.16 74 ARG A O 1
ATOM 560 N N . LYS A 1 75 ? 8.257 -10.451 22.291 1.00 50.28 75 LYS A N 1
ATOM 561 C CA . LYS A 1 75 ? 7.530 -10.171 21.056 1.00 50.28 75 LYS A CA 1
ATOM 562 C C . LYS A 1 75 ? 6.111 -10.674 21.290 1.00 50.28 75 LYS A C 1
ATOM 564 O O . LYS A 1 75 ? 5.685 -11.665 20.714 1.00 50.28 75 LYS A O 1
ATOM 569 N N . VAL A 1 76 ? 5.399 -10.056 22.233 1.00 43.62 76 VAL A N 1
ATOM 570 C CA . VAL A 1 76 ? 3.959 -9.985 22.123 1.00 43.62 76 VAL A CA 1
ATOM 571 C C . VAL A 1 76 ? 3.834 -9.137 20.887 1.00 43.62 76 VAL A C 1
ATOM 573 O O . VAL A 1 76 ? 4.032 -7.924 20.951 1.00 43.62 76 VAL A O 1
ATOM 576 N N . ASP A 1 77 ? 3.658 -9.805 19.751 1.00 50.72 77 ASP A N 1
ATOM 577 C CA . ASP A 1 77 ? 3.020 -9.182 18.612 1.00 50.72 77 ASP A CA 1
ATOM 578 C C . ASP A 1 77 ? 1.836 -8.461 19.238 1.00 50.72 77 ASP A C 1
ATOM 580 O O . ASP A 1 77 ? 0.949 -9.105 19.810 1.00 50.72 77 ASP A O 1
ATOM 584 N N . ARG A 1 78 ? 1.920 -7.128 19.346 1.00 55.09 78 ARG A N 1
ATOM 585 C CA . ARG A 1 78 ? 0.787 -6.350 19.826 1.00 55.09 78 ARG A CA 1
ATOM 586 C C . ARG A 1 78 ? -0.304 -6.786 18.880 1.00 55.09 78 ARG A C 1
ATOM 588 O O . ARG A 1 78 ? -0.162 -6.528 17.687 1.00 55.09 78 ARG A O 1
ATOM 595 N N . VAL A 1 79 ? -1.296 -7.512 19.399 1.00 57.12 79 VAL A N 1
ATOM 596 C CA . VAL A 1 79 ? -2.450 -7.944 18.621 1.00 57.12 79 VAL A CA 1
ATOM 597 C C . VAL A 1 79 ? -3.088 -6.647 18.183 1.00 57.12 79 VAL A C 1
ATOM 599 O O . VAL A 1 79 ? -3.780 -5.972 18.945 1.00 57.12 79 VAL A O 1
ATOM 602 N N . THR A 1 80 ? -2.673 -6.200 17.010 1.00 67.69 80 THR A N 1
ATOM 603 C CA . THR A 1 80 ? -3.081 -4.919 16.503 1.00 67.69 80 THR A CA 1
ATOM 604 C C . THR A 1 80 ? -4.515 -5.148 16.081 1.00 67.69 80 THR A C 1
ATOM 606 O O . THR A 1 80 ? -4.853 -6.189 15.518 1.00 67.69 80 THR A O 1
ATOM 609 N N . ARG A 1 81 ? -5.397 -4.204 16.398 1.00 79.81 81 ARG A N 1
ATOM 610 C CA . ARG A 1 81 ? -6.819 -4.320 16.045 1.00 79.81 81 ARG A CA 1
ATOM 611 C C . ARG A 1 81 ? -7.060 -4.359 14.531 1.00 79.81 81 ARG A C 1
ATOM 613 O O . ARG A 1 81 ? -8.202 -4.464 14.102 1.00 79.81 81 ARG A O 1
ATOM 620 N N . TYR A 1 82 ? -5.996 -4.204 13.749 1.00 83.44 82 TYR A N 1
ATOM 621 C CA . TYR A 1 82 ? -6.030 -4.150 12.310 1.00 83.44 82 TYR A CA 1
ATOM 622 C C . TYR A 1 82 ? -5.469 -5.426 11.691 1.00 83.44 82 TYR A C 1
ATOM 624 O O . TYR A 1 82 ? -4.348 -5.838 11.984 1.00 83.44 82 TYR A O 1
ATOM 632 N N . ASP A 1 83 ? -6.247 -6.035 10.809 1.00 90.75 83 ASP A N 1
ATOM 633 C CA . ASP A 1 83 ? -5.791 -7.174 10.028 1.00 90.75 83 ASP A CA 1
ATOM 634 C C . ASP A 1 83 ? -4.791 -6.692 8.964 1.00 90.75 83 ASP A C 1
ATOM 636 O O . ASP A 1 83 ? -5.110 -5.863 8.104 1.00 90.75 83 ASP A O 1
ATOM 640 N N . LYS A 1 84 ? -3.555 -7.194 9.060 1.00 94.19 84 LYS A N 1
ATOM 641 C CA . LYS A 1 84 ? -2.459 -6.838 8.156 1.00 94.19 84 LYS A CA 1
ATOM 642 C C . LYS A 1 84 ? -2.750 -7.286 6.724 1.00 94.19 84 LYS A C 1
ATOM 644 O O . LYS A 1 84 ? -2.478 -6.518 5.805 1.00 94.19 84 LYS A O 1
ATOM 649 N N . ASP A 1 85 ? -3.296 -8.485 6.540 1.00 95.31 85 ASP A N 1
ATOM 650 C CA . ASP A 1 85 ? -3.553 -9.064 5.219 1.00 95.31 85 ASP A CA 1
ATOM 651 C C . ASP A 1 85 ? -4.719 -8.342 4.541 1.00 95.31 85 ASP A C 1
ATOM 653 O O . ASP A 1 85 ? -4.669 -8.044 3.346 1.00 95.31 85 ASP A O 1
ATOM 657 N N . TYR A 1 86 ? -5.731 -7.957 5.323 1.00 95.56 86 TYR A N 1
ATOM 658 C CA . TYR A 1 86 ? -6.814 -7.109 4.831 1.00 95.56 86 TYR A CA 1
ATOM 659 C C . TYR A 1 86 ? -6.303 -5.738 4.363 1.00 95.56 86 TYR A C 1
ATOM 661 O O . TYR A 1 86 ? -6.613 -5.303 3.253 1.00 95.56 86 TYR A O 1
ATOM 669 N N . ILE A 1 87 ? -5.475 -5.066 5.172 1.00 96.81 87 ILE A N 1
ATOM 670 C CA . ILE A 1 87 ? -4.878 -3.778 4.792 1.00 96.81 87 ILE A CA 1
ATOM 671 C C . ILE A 1 87 ? -3.962 -3.933 3.576 1.00 96.81 87 ILE A C 1
ATOM 673 O O . ILE A 1 87 ? -3.977 -3.075 2.695 1.00 96.81 87 ILE A O 1
ATOM 677 N N . TRP A 1 88 ? -3.194 -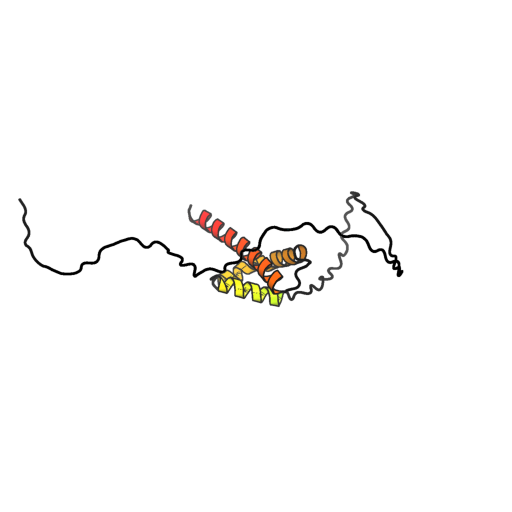5.021 3.490 1.00 98.25 88 TRP A N 1
ATOM 678 C CA . TRP A 1 88 ? -2.373 -5.322 2.319 1.00 98.25 88 TRP A CA 1
ATOM 679 C C . TRP A 1 88 ? -3.223 -5.396 1.049 1.00 98.25 88 TRP A C 1
ATOM 681 O O . TRP A 1 88 ? -2.879 -4.754 0.056 1.00 98.25 88 TRP A O 1
ATOM 691 N N . GLY A 1 89 ? -4.362 -6.095 1.103 1.00 97.75 89 GLY A N 1
ATOM 692 C CA . GLY A 1 89 ? -5.311 -6.185 -0.008 1.00 97.75 89 GLY A CA 1
ATOM 693 C C . GLY A 1 89 ? -5.869 -4.823 -0.420 1.00 97.75 89 GLY A C 1
ATOM 694 O O . GLY A 1 89 ? -5.827 -4.477 -1.598 1.00 97.75 89 GLY A O 1
ATOM 695 N N . LEU A 1 90 ? -6.297 -4.005 0.550 1.00 98.19 90 LEU A N 1
ATOM 696 C CA . LEU A 1 90 ? -6.783 -2.647 0.280 1.00 98.19 90 LEU A CA 1
ATOM 697 C C . LEU A 1 90 ? -5.723 -1.775 -0.402 1.00 98.19 90 LEU A C 1
ATOM 699 O O . LEU A 1 90 ? -6.015 -1.100 -1.388 1.00 98.19 90 LEU A O 1
ATOM 703 N N . VAL A 1 91 ? -4.486 -1.802 0.097 1.00 98.62 91 VAL A N 1
ATOM 704 C CA . VAL A 1 91 ? -3.383 -1.025 -0.483 1.00 98.62 91 VAL A CA 1
ATOM 705 C C . VAL A 1 91 ? -3.042 -1.532 -1.887 1.00 98.62 91 VAL A C 1
ATOM 707 O O . VAL A 1 91 ? -2.809 -0.720 -2.783 1.00 98.62 91 VAL A O 1
ATOM 710 N N . HIS A 1 92 ? -3.040 -2.851 -2.110 1.00 98.50 92 HIS A N 1
ATOM 711 C CA . HIS A 1 92 ? -2.825 -3.451 -3.433 1.00 98.50 92 HIS A CA 1
ATOM 712 C C . HIS A 1 92 ? -3.877 -2.977 -4.441 1.00 98.50 92 HIS A C 1
ATOM 714 O O . HIS A 1 92 ? -3.527 -2.472 -5.513 1.00 98.50 92 HIS A O 1
ATOM 720 N N . ASP A 1 93 ? -5.153 -3.041 -4.063 1.00 98.38 93 ASP A N 1
ATOM 721 C CA . ASP A 1 93 ? -6.262 -2.581 -4.895 1.00 98.38 93 ASP A CA 1
ATOM 722 C C . ASP A 1 93 ? -6.159 -1.084 -5.202 1.00 98.38 93 ASP A C 1
ATOM 724 O O . ASP A 1 93 ? -6.328 -0.679 -6.354 1.00 98.38 93 ASP A O 1
ATOM 728 N N . GLN A 1 94 ? -5.815 -0.255 -4.212 1.00 98.44 94 GLN A N 1
ATOM 729 C CA . GLN A 1 94 ? -5.598 1.181 -4.408 1.00 98.44 94 GLN A CA 1
ATOM 730 C C . GLN A 1 94 ? -4.446 1.466 -5.384 1.00 98.44 94 GLN A C 1
ATOM 732 O O . GLN A 1 94 ? -4.592 2.310 -6.268 1.00 98.44 94 GLN A O 1
ATOM 737 N N . LEU A 1 95 ? -3.325 0.739 -5.295 1.00 98.31 95 LEU A N 1
ATOM 738 C CA . LEU A 1 95 ? -2.209 0.867 -6.244 1.00 98.31 95 LEU A CA 1
ATOM 739 C C . LEU A 1 95 ? -2.649 0.545 -7.678 1.00 98.31 95 LEU A C 1
ATOM 741 O O . LEU A 1 95 ? -2.286 1.254 -8.620 1.00 98.31 95 LEU A O 1
ATOM 745 N N . ARG A 1 96 ? -3.486 -0.482 -7.850 1.00 98.06 96 ARG A N 1
ATOM 746 C CA . ARG A 1 96 ? -4.062 -0.819 -9.159 1.00 98.06 96 ARG A CA 1
ATOM 747 C C . ARG A 1 96 ? -5.026 0.252 -9.663 1.00 98.06 96 ARG A C 1
ATOM 749 O O . ARG A 1 96 ? -5.010 0.567 -10.850 1.00 98.06 96 ARG A O 1
ATOM 756 N N . GLN A 1 97 ? -5.835 0.836 -8.780 1.00 97.94 97 GLN A N 1
ATOM 757 C CA . GLN A 1 97 ? -6.767 1.912 -9.132 1.00 97.94 97 GLN A CA 1
ATOM 758 C C . GLN A 1 97 ? -6.050 3.179 -9.610 1.00 97.94 97 GLN A C 1
ATOM 760 O O . GLN A 1 97 ? -6.537 3.834 -10.528 1.00 97.94 97 GLN A O 1
ATOM 765 N N . VAL A 1 98 ? -4.874 3.499 -9.057 1.00 96.44 98 VAL A N 1
ATOM 766 C CA . VAL A 1 98 ? -4.058 4.639 -9.524 1.00 96.44 98 VAL A CA 1
ATOM 767 C C . VAL A 1 98 ? -3.226 4.334 -10.777 1.00 96.44 98 VAL A C 1
ATOM 769 O O . VAL A 1 98 ? -2.463 5.183 -11.233 1.00 96.44 98 VAL A O 1
ATOM 772 N N . GLY A 1 99 ? -3.392 3.147 -11.368 1.00 96.75 99 GLY A N 1
ATOM 773 C CA . GLY A 1 99 ? -2.859 2.808 -12.687 1.00 96.75 99 GLY A CA 1
ATOM 774 C C . GLY A 1 99 ? -1.550 2.021 -12.687 1.00 96.75 99 GLY A C 1
ATOM 775 O O . GLY A 1 99 ? -0.971 1.829 -13.757 1.00 96.75 99 GLY A O 1
ATOM 776 N N . LEU A 1 100 ? -1.072 1.534 -11.535 1.00 97.38 100 LEU A N 1
ATOM 777 C CA . LEU A 1 100 ? 0.058 0.604 -11.535 1.00 97.38 100 LEU A CA 1
ATOM 778 C C . LEU A 1 100 ? -0.374 -0.739 -12.141 1.00 97.38 100 LEU A C 1
ATOM 780 O O . LEU A 1 100 ? -1.465 -1.256 -11.883 1.00 97.38 100 LEU A O 1
ATOM 784 N N . SER A 1 101 ? 0.509 -1.322 -12.954 1.00 97.88 101 SER A N 1
ATOM 785 C CA . SER A 1 101 ? 0.340 -2.695 -13.429 1.00 97.88 101 SER A CA 1
ATOM 786 C C . SER A 1 101 ? 0.4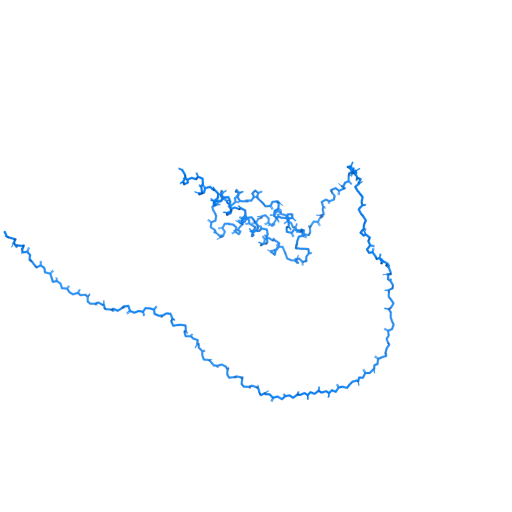44 -3.680 -12.262 1.00 97.88 101 SER A C 1
ATOM 788 O O . SER A 1 101 ? 1.033 -3.359 -11.234 1.00 97.88 101 SER A O 1
ATOM 790 N N . GLN A 1 102 ? -0.057 -4.907 -12.435 1.00 97.00 102 GLN A N 1
ATOM 791 C CA . GLN A 1 102 ? 0.037 -5.953 -11.408 1.00 97.00 102 GLN A CA 1
ATOM 792 C C . GLN A 1 102 ? 1.472 -6.114 -10.880 1.00 97.00 102 GLN A C 1
ATOM 794 O O . GLN A 1 102 ? 1.706 -6.009 -9.682 1.00 97.00 102 GLN A O 1
ATOM 799 N N . ALA A 1 103 ? 2.442 -6.273 -11.785 1.00 97.44 103 ALA A N 1
ATOM 800 C CA . ALA A 1 103 ? 3.845 -6.432 -11.414 1.00 97.44 103 ALA A CA 1
ATOM 801 C C . ALA A 1 103 ? 4.421 -5.187 -10.717 1.00 97.44 103 ALA A C 1
ATOM 803 O O . ALA A 1 103 ? 5.237 -5.317 -9.808 1.00 97.44 103 ALA A O 1
ATOM 804 N N . ALA A 1 104 ? 4.005 -3.982 -11.123 1.00 97.38 104 ALA A N 1
ATOM 805 C CA . ALA A 1 104 ? 4.432 -2.749 -10.469 1.00 97.38 104 ALA A CA 1
ATOM 806 C C . ALA A 1 104 ? 3.832 -2.612 -9.062 1.00 97.38 104 ALA A C 1
ATOM 808 O O . ALA A 1 104 ? 4.549 -2.214 -8.149 1.00 97.38 104 ALA A O 1
ATOM 809 N N . SER A 1 105 ? 2.560 -2.974 -8.870 1.00 97.81 105 SER A N 1
ATOM 810 C CA . SER A 1 105 ? 1.904 -2.987 -7.557 1.00 97.81 105 SER A CA 1
ATOM 811 C C . SER A 1 105 ? 2.545 -4.010 -6.622 1.00 97.81 105 SER A C 1
ATOM 813 O O . SER A 1 105 ? 2.912 -3.660 -5.502 1.00 97.81 105 SER A O 1
ATOM 815 N N . ASP A 1 106 ? 2.761 -5.239 -7.099 1.00 97.00 106 ASP A N 1
ATOM 816 C CA . ASP A 1 106 ? 3.428 -6.297 -6.330 1.00 97.00 106 ASP A CA 1
ATOM 817 C C . ASP A 1 106 ? 4.838 -5.860 -5.914 1.00 97.00 106 ASP A C 1
ATOM 819 O O . ASP A 1 106 ? 5.248 -6.048 -4.769 1.00 97.00 106 ASP A O 1
ATOM 823 N N . TYR A 1 107 ? 5.566 -5.205 -6.824 1.00 96.44 107 TYR A N 1
ATOM 824 C CA . TYR A 1 107 ? 6.876 -4.658 -6.507 1.00 96.44 107 TYR A CA 1
ATOM 825 C C . TYR A 1 107 ? 6.788 -3.491 -5.524 1.00 96.44 107 TYR A C 1
ATOM 827 O O . TYR A 1 107 ? 7.574 -3.446 -4.592 1.00 96.44 107 TYR A O 1
ATOM 835 N N . ALA A 1 108 ? 5.850 -2.554 -5.674 1.00 97.25 108 ALA A N 1
ATOM 836 C CA . ALA A 1 108 ? 5.695 -1.435 -4.743 1.00 97.25 108 ALA A CA 1
ATOM 837 C C . ALA A 1 108 ? 5.426 -1.914 -3.302 1.00 97.25 108 ALA A C 1
ATOM 839 O O . ALA A 1 108 ? 5.892 -1.296 -2.342 1.00 97.25 108 ALA A O 1
ATOM 840 N N . LEU A 1 109 ? 4.750 -3.052 -3.131 1.00 97.94 109 LEU A N 1
ATOM 841 C CA . LEU A 1 109 ? 4.432 -3.615 -1.818 1.00 97.94 109 LEU A CA 1
ATOM 842 C C . LEU A 1 109 ? 5.633 -4.164 -1.040 1.00 97.94 109 LEU A C 1
ATOM 844 O O . LEU A 1 109 ? 5.483 -4.451 0.145 1.00 97.94 109 LEU A O 1
ATOM 848 N N . ILE A 1 110 ? 6.846 -4.190 -1.602 1.00 97.62 110 ILE A N 1
ATOM 849 C CA . ILE A 1 110 ? 8.064 -4.387 -0.791 1.00 97.62 110 ILE A CA 1
ATOM 850 C C . ILE A 1 110 ? 8.215 -3.330 0.316 1.00 97.62 110 ILE A C 1
ATOM 852 O O . ILE A 1 110 ? 8.850 -3.593 1.334 1.00 97.62 110 ILE A O 1
ATOM 856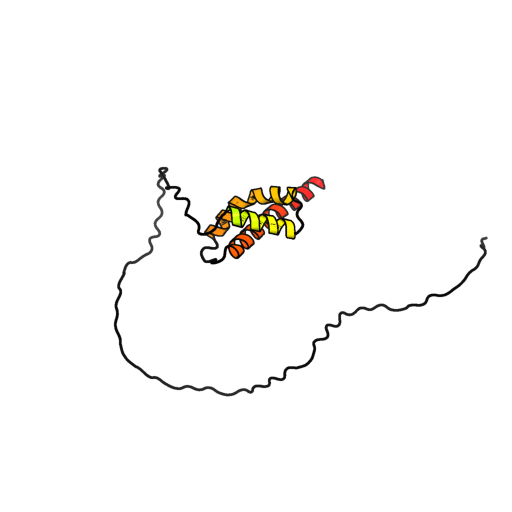 N N . TYR A 1 111 ? 7.610 -2.146 0.156 1.00 98.06 111 TYR A N 1
ATOM 857 C CA . TYR A 1 111 ? 7.610 -1.093 1.177 1.00 98.06 111 TYR A CA 1
ATOM 858 C C . TYR A 1 111 ? 6.478 -1.224 2.203 1.00 98.06 111 TYR A C 1
ATOM 860 O O . TYR A 1 111 ? 6.443 -0.452 3.164 1.00 98.06 111 TYR A O 1
ATOM 868 N N . PHE A 1 112 ? 5.553 -2.168 2.009 1.00 98.50 112 PHE A N 1
ATOM 869 C CA . PHE A 1 112 ? 4.331 -2.281 2.799 1.00 98.50 112 PHE A CA 1
ATOM 870 C C . PHE A 1 112 ? 4.623 -2.462 4.285 1.00 98.50 112 PHE A C 1
ATOM 872 O O . PHE A 1 112 ? 4.154 -1.666 5.087 1.00 98.50 112 PHE A O 1
ATOM 879 N N . ASP A 1 113 ? 5.439 -3.451 4.655 1.00 97.38 113 ASP A N 1
ATOM 880 C CA . ASP A 1 113 ? 5.668 -3.807 6.060 1.00 97.38 113 ASP A CA 1
ATOM 881 C C . ASP A 1 113 ? 6.207 -2.636 6.879 1.00 97.38 113 ASP A C 1
ATOM 883 O O . ASP A 1 113 ? 5.707 -2.339 7.964 1.00 97.38 113 ASP A O 1
ATOM 887 N N . HIS A 1 114 ? 7.187 -1.922 6.327 1.00 97.25 114 HIS A N 1
ATOM 888 C CA . HIS A 1 114 ? 7.762 -0.752 6.975 1.00 97.25 114 HIS A CA 1
ATOM 889 C C . HIS A 1 114 ? 6.731 0.377 7.124 1.00 97.25 114 HIS A C 1
ATOM 891 O O . HIS A 1 114 ? 6.634 1.005 8.177 1.00 97.25 114 HIS A O 1
ATOM 897 N N . ARG A 1 115 ? 5.924 0.628 6.087 1.00 98.06 115 ARG A N 1
ATOM 898 C CA . ARG A 1 115 ? 4.883 1.664 6.126 1.00 98.06 115 ARG A CA 1
ATOM 899 C C . ARG A 1 115 ? 3.714 1.299 7.028 1.00 98.06 115 ARG A C 1
ATOM 901 O O . ARG A 1 115 ? 3.174 2.185 7.681 1.00 98.06 115 ARG A O 1
ATOM 908 N N . TYR A 1 116 ? 3.376 0.020 7.109 1.00 96.81 116 TYR A N 1
ATOM 909 C CA . TYR A 1 116 ? 2.370 -0.511 8.011 1.00 96.81 116 TYR A CA 1
ATOM 910 C C . TYR A 1 116 ? 2.776 -0.307 9.468 1.00 96.81 116 TYR A C 1
ATOM 912 O O . TYR A 1 116 ? 2.021 0.293 10.227 1.00 96.81 116 TYR A O 1
ATOM 920 N N . GLN A 1 117 ? 3.996 -0.702 9.844 1.00 95.31 117 GLN A N 1
ATOM 921 C CA . GLN A 1 117 ? 4.500 -0.464 11.201 1.00 95.31 117 GLN A CA 1
ATOM 922 C C . GLN A 1 117 ? 4.536 1.029 11.539 1.00 95.31 117 GLN A C 1
ATOM 924 O O . GLN A 1 117 ? 4.024 1.440 12.579 1.00 95.31 117 GLN A O 1
ATOM 929 N N . TYR A 1 118 ? 5.020 1.860 10.613 1.00 96.19 118 TYR A N 1
ATOM 930 C CA . TYR A 1 118 ? 5.026 3.309 10.797 1.00 96.19 118 TYR A CA 1
ATOM 931 C C . TYR A 1 118 ? 3.610 3.884 10.995 1.00 96.19 118 TYR A C 1
ATOM 933 O O . TYR A 1 118 ? 3.408 4.769 11.828 1.00 96.19 118 TYR A O 1
ATOM 941 N N . ALA A 1 119 ? 2.603 3.361 10.290 1.00 95.69 119 ALA A N 1
ATOM 942 C CA . ALA A 1 119 ? 1.209 3.747 10.493 1.00 95.69 119 ALA A CA 1
ATOM 943 C C . ALA A 1 119 ? 0.710 3.374 11.898 1.00 95.69 119 ALA A C 1
ATOM 945 O O . ALA A 1 119 ? 0.077 4.196 12.556 1.00 95.69 119 ALA A O 1
ATOM 946 N N . LEU A 1 120 ? 1.029 2.177 12.399 1.00 92.81 120 LEU A N 1
ATOM 947 C CA . LEU A 1 120 ? 0.628 1.747 13.746 1.00 92.81 120 LEU A CA 1
ATOM 948 C C . LEU A 1 120 ? 1.234 2.620 14.852 1.00 92.81 120 LEU A C 1
ATOM 950 O O . LEU A 1 120 ? 0.590 2.867 15.874 1.00 92.81 120 LEU A O 1
ATOM 954 N N . GLU A 1 121 ? 2.456 3.104 14.644 1.00 92.94 121 GLU A N 1
ATOM 955 C CA . GLU A 1 121 ? 3.144 3.998 15.576 1.00 92.94 121 GLU A CA 1
ATOM 956 C C . GLU A 1 121 ? 2.532 5.406 15.592 1.00 92.94 121 GLU A C 1
ATOM 958 O O . GLU A 1 121 ? 2.392 6.005 16.661 1.00 92.94 121 GLU A O 1
ATOM 963 N N . ASN A 1 122 ? 2.125 5.919 14.426 1.00 94.25 122 ASN A N 1
ATOM 964 C CA . ASN A 1 122 ? 1.726 7.320 14.256 1.00 94.25 122 ASN A CA 1
ATOM 965 C C . ASN A 1 122 ? 0.203 7.542 14.213 1.00 94.25 122 ASN A C 1
ATOM 967 O O . ASN A 1 122 ? -0.263 8.652 14.454 1.00 94.25 122 ASN A O 1
ATOM 971 N N . MET A 1 123 ? -0.597 6.501 13.972 1.00 92.00 123 MET A N 1
ATOM 972 C CA . MET A 1 123 ? -2.061 6.577 13.855 1.00 92.00 123 MET A CA 1
ATOM 973 C C . MET A 1 123 ? -2.781 5.866 15.005 1.00 92.00 123 MET A C 1
ATOM 975 O O . MET A 1 123 ? -3.755 5.135 14.815 1.00 92.00 123 MET A O 1
ATOM 979 N N . ARG A 1 124 ? -2.322 6.102 16.239 1.00 84.44 124 ARG A N 1
ATOM 980 C CA . ARG A 1 124 ? -2.839 5.439 17.453 1.00 84.44 124 ARG A CA 1
ATOM 981 C C . ARG A 1 124 ? -4.340 5.646 17.702 1.00 84.44 124 ARG A C 1
ATOM 983 O O . ARG A 1 124 ? -4.949 4.850 18.411 1.00 84.44 124 ARG A O 1
ATOM 990 N N . PHE A 1 125 ? -4.925 6.690 17.118 1.00 87.06 125 PHE A N 1
ATOM 991 C CA . PHE A 1 125 ? -6.330 7.063 17.294 1.00 87.06 125 PHE A CA 1
ATOM 992 C C . PHE A 1 125 ? -7.225 6.737 16.094 1.00 87.06 125 PHE A C 1
ATOM 994 O O . PHE A 1 125 ? -8.427 6.952 16.186 1.00 87.06 125 PHE A O 1
ATOM 1001 N N . ALA A 1 126 ? -6.685 6.211 14.990 1.00 89.81 126 ALA A N 1
ATOM 1002 C CA . ALA A 1 126 ? -7.491 5.911 13.806 1.00 89.81 126 ALA A CA 1
ATOM 1003 C C . ALA A 1 126 ? -8.470 4.768 14.094 1.00 89.81 126 ALA A C 1
ATOM 1005 O O . ALA A 1 126 ? -8.070 3.637 14.306 1.00 89.81 126 ALA A O 1
ATOM 1006 N N . ASP A 1 127 ? -9.760 5.035 14.134 1.00 87.00 127 ASP A N 1
ATOM 1007 C CA . ASP A 1 127 ? -10.797 4.052 14.458 1.00 87.00 127 ASP A CA 1
ATOM 1008 C C . ASP A 1 127 ? -11.098 3.075 13.310 1.00 87.00 127 ASP A C 1
ATOM 1010 O O . ASP A 1 127 ? -11.615 1.984 13.552 1.00 87.00 127 ASP A O 1
ATOM 1014 N N . LYS A 1 128 ? -10.737 3.442 12.077 1.00 90.88 128 LYS A N 1
ATOM 1015 C CA . LYS A 1 128 ? -11.053 2.702 10.849 1.00 90.88 128 LYS A CA 1
ATOM 1016 C C . LYS A 1 128 ? -9.823 2.088 10.193 1.00 90.88 128 LYS A C 1
ATOM 1018 O O . LYS A 1 128 ? -8.755 2.700 10.134 1.00 90.88 128 LYS A O 1
ATOM 1023 N N . LEU A 1 129 ? -10.014 0.891 9.643 1.00 91.00 129 LEU A N 1
ATOM 1024 C CA . LEU A 1 129 ? -9.010 0.159 8.867 1.00 91.00 129 LEU A CA 1
ATOM 1025 C C . LEU A 1 129 ? -8.630 0.916 7.595 1.00 91.00 129 LEU A C 1
ATOM 1027 O O . LEU A 1 129 ? -7.457 0.983 7.246 1.00 91.00 129 LEU A O 1
ATOM 1031 N N . GLU A 1 130 ? -9.614 1.531 6.944 1.00 94.06 130 GLU A N 1
ATOM 1032 C CA . GLU A 1 130 ? -9.457 2.289 5.705 1.00 94.06 130 GLU A CA 1
ATOM 1033 C C . GLU A 1 130 ? -8.530 3.4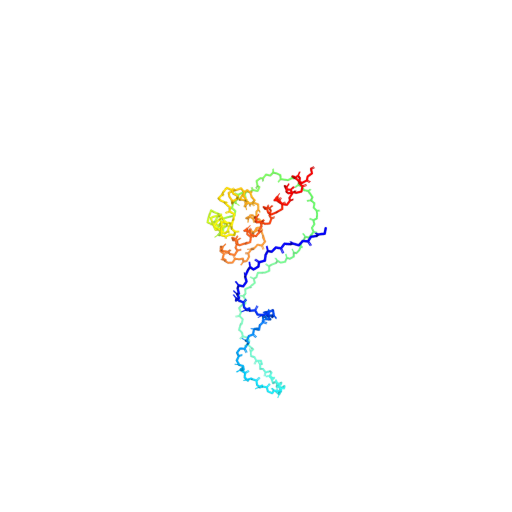89 5.907 1.00 94.06 130 GLU A C 1
ATOM 1035 O O . GLU A 1 130 ? -7.687 3.764 5.060 1.00 94.06 130 GLU A O 1
ATOM 1040 N N . THR A 1 131 ? -8.619 4.147 7.065 1.00 96.25 131 THR A N 1
ATOM 1041 C CA . THR A 1 131 ? -7.738 5.261 7.433 1.00 96.25 131 THR A CA 1
ATOM 1042 C C . THR A 1 131 ? -6.285 4.802 7.578 1.00 96.25 131 THR A C 1
ATOM 1044 O O . THR A 1 131 ? -5.368 5.485 7.120 1.00 96.25 131 THR A O 1
ATOM 1047 N N . ILE A 1 132 ? -6.054 3.631 8.189 1.00 96.50 132 ILE A N 1
ATOM 1048 C CA . ILE A 1 132 ? -4.711 3.037 8.254 1.00 96.50 132 ILE A CA 1
ATOM 1049 C C . ILE A 1 132 ? -4.236 2.658 6.850 1.00 96.50 132 ILE A C 1
ATOM 1051 O O . ILE A 1 132 ? -3.113 2.992 6.479 1.00 96.50 132 ILE A O 1
ATOM 1055 N N . ALA A 1 133 ? -5.081 1.994 6.060 1.00 97.62 133 ALA A N 1
ATOM 1056 C CA . ALA A 1 133 ? -4.745 1.567 4.708 1.00 97.62 133 ALA A CA 1
ATOM 1057 C C . ALA A 1 133 ? -4.365 2.750 3.810 1.00 97.62 133 ALA A C 1
ATOM 1059 O O . ALA A 1 133 ? -3.334 2.695 3.151 1.00 97.62 133 ALA A O 1
ATOM 1060 N N . GLU A 1 134 ? -5.113 3.853 3.856 1.00 97.94 134 GLU A N 1
ATOM 1061 C CA . GLU A 1 134 ? -4.811 5.073 3.105 1.00 97.94 134 GLU A CA 1
ATOM 1062 C C . GLU A 1 134 ? -3.441 5.656 3.478 1.00 97.94 134 GLU A C 1
ATOM 1064 O O . GLU A 1 134 ? -2.642 6.023 2.612 1.00 97.94 134 GLU A O 1
ATOM 1069 N N . TYR A 1 135 ? -3.123 5.706 4.770 1.00 97.88 135 TYR A N 1
ATOM 1070 C CA . TYR A 1 135 ? -1.825 6.194 5.222 1.00 97.88 135 TYR A CA 1
ATOM 1071 C C . TYR A 1 135 ? -0.675 5.299 4.753 1.00 97.88 135 TYR A C 1
ATOM 1073 O O . TYR A 1 135 ? 0.356 5.789 4.279 1.00 97.88 135 TYR A O 1
ATOM 1081 N N . VAL A 1 136 ? -0.857 3.980 4.842 1.00 98.31 136 VAL A N 1
ATOM 1082 C CA . VAL A 1 136 ? 0.115 2.998 4.348 1.00 98.31 136 VAL A CA 1
ATOM 1083 C C . VAL A 1 136 ? 0.285 3.128 2.839 1.00 98.31 136 VAL A C 1
ATOM 1085 O O . VAL A 1 136 ? 1.421 3.204 2.369 1.00 98.31 136 VAL A O 1
ATOM 1088 N N . PHE A 1 137 ? -0.813 3.232 2.091 1.00 98.62 137 PHE A N 1
ATOM 1089 C CA . PHE A 1 137 ? -0.825 3.455 0.649 1.00 98.62 137 PHE A CA 1
ATOM 1090 C C . PHE A 1 137 ? -0.021 4.698 0.263 1.00 98.62 137 PHE A C 1
ATOM 1092 O O . PHE A 1 137 ? 0.897 4.601 -0.552 1.00 98.62 137 PHE A O 1
ATOM 1099 N N . ASN A 1 138 ? -0.273 5.838 0.910 1.00 98.38 138 ASN A N 1
ATOM 1100 C CA . ASN A 1 138 ? 0.473 7.075 0.670 1.00 98.38 138 ASN A CA 1
ATOM 1101 C C . ASN A 1 138 ? 1.974 6.890 0.940 1.00 98.38 138 ASN A C 1
ATOM 1103 O O . ASN A 1 138 ? 2.828 7.352 0.176 1.00 98.38 138 ASN A O 1
ATOM 1107 N N . GLY A 1 139 ? 2.311 6.162 2.005 1.00 98.19 139 GLY A N 1
ATOM 1108 C CA . GLY A 1 139 ? 3.686 5.806 2.326 1.00 98.19 139 GLY A CA 1
ATOM 1109 C C . GLY A 1 139 ? 4.352 4.936 1.256 1.00 98.19 139 GLY A C 1
ATOM 1110 O O . GLY A 1 139 ? 5.512 5.187 0.907 1.00 98.19 139 GLY A O 1
ATOM 1111 N N . VAL A 1 140 ? 3.648 3.918 0.758 1.00 98.56 140 VAL A N 1
ATOM 1112 C CA . VAL A 1 140 ? 4.130 2.975 -0.264 1.00 98.56 140 VAL A CA 1
ATOM 1113 C C . VAL A 1 140 ? 4.303 3.682 -1.605 1.00 98.56 140 VAL A C 1
ATOM 1115 O O . VAL A 1 140 ? 5.383 3.622 -2.196 1.00 98.56 140 VAL A O 1
ATOM 1118 N N . LEU A 1 141 ? 3.286 4.422 -2.052 1.00 97.94 141 LEU A N 1
ATOM 1119 C CA . LEU A 1 141 ? 3.315 5.168 -3.307 1.00 97.94 141 LEU A CA 1
ATOM 1120 C C . LEU A 1 141 ? 4.449 6.202 -3.321 1.00 97.94 141 LEU A C 1
ATOM 1122 O O . LEU A 1 141 ? 5.125 6.376 -4.337 1.00 97.94 141 LEU A O 1
ATOM 1126 N N . SER A 1 142 ? 4.707 6.848 -2.181 1.00 97.56 142 SER A N 1
ATOM 1127 C CA . SER A 1 142 ? 5.822 7.784 -2.026 1.00 97.56 142 SER A CA 1
ATOM 1128 C C . SER A 1 142 ? 7.185 7.112 -2.226 1.00 97.56 142 SER A C 1
ATOM 1130 O O . SER A 1 142 ? 8.008 7.631 -2.981 1.00 97.56 142 SER A O 1
ATOM 1132 N N . GLU A 1 143 ? 7.432 5.946 -1.612 1.00 97.25 143 GLU A N 1
ATOM 1133 C CA . GLU A 1 143 ? 8.694 5.208 -1.806 1.00 97.25 143 GLU A CA 1
ATOM 1134 C C . GLU A 1 143 ? 8.853 4.718 -3.245 1.00 97.25 143 GLU A C 1
ATOM 1136 O O . GLU A 1 143 ? 9.894 4.940 -3.867 1.00 97.25 143 GLU A O 1
ATOM 1141 N N . TRP A 1 144 ? 7.793 4.147 -3.819 1.00 95.31 144 TRP A N 1
ATOM 1142 C CA . TRP A 1 144 ? 7.783 3.731 -5.218 1.00 95.31 144 TRP A CA 1
ATOM 1143 C C . TRP A 1 144 ? 8.142 4.886 -6.163 1.00 95.31 144 TRP A C 1
ATOM 1145 O O . TRP A 1 144 ? 9.033 4.759 -7.005 1.00 95.31 144 TRP A O 1
ATOM 1155 N N . THR A 1 145 ? 7.519 6.050 -5.977 1.00 94.81 145 THR A N 1
ATOM 1156 C CA . THR A 1 145 ? 7.749 7.232 -6.821 1.00 94.81 145 THR A CA 1
ATOM 1157 C C . THR A 1 145 ? 9.172 7.783 -6.683 1.00 94.81 145 THR A C 1
ATOM 1159 O O . THR A 1 145 ? 9.723 8.333 -7.638 1.00 94.81 145 THR A O 1
ATOM 1162 N N . LYS A 1 146 ? 9.807 7.659 -5.508 1.00 95.25 146 LYS A N 1
ATOM 1163 C CA . LYS A 1 146 ? 11.229 8.013 -5.340 1.00 95.25 146 LYS A CA 1
ATOM 1164 C C . LYS A 1 146 ? 12.128 7.091 -6.163 1.00 95.25 146 LYS A C 1
ATOM 1166 O O . LYS A 1 146 ? 13.055 7.575 -6.808 1.00 95.25 146 LYS A O 1
ATOM 1171 N N . VAL A 1 147 ? 11.844 5.787 -6.166 1.00 91.94 147 VAL A N 1
ATOM 1172 C CA . VAL A 1 147 ? 12.618 4.807 -6.943 1.00 91.94 147 VAL A CA 1
ATOM 1173 C C . VAL A 1 147 ? 12.498 5.054 -8.440 1.00 91.94 147 VAL A C 1
ATOM 1175 O O . VAL A 1 147 ? 13.516 5.001 -9.124 1.00 91.94 147 VAL A O 1
ATOM 1178 N N . GLN A 1 148 ? 11.298 5.355 -8.944 1.00 90.88 148 GLN A N 1
ATOM 1179 C CA . GLN A 1 148 ? 11.110 5.654 -10.369 1.00 90.88 148 GLN A CA 1
ATOM 1180 C C . GLN A 1 148 ? 11.956 6.851 -10.806 1.00 90.88 148 GLN A C 1
ATOM 1182 O O . GLN A 1 148 ? 12.764 6.729 -11.721 1.00 90.88 148 GLN A O 1
ATOM 1187 N N . ARG A 1 149 ? 11.889 7.957 -10.056 1.00 92.62 149 ARG A N 1
ATOM 1188 C CA . ARG A 1 149 ? 12.694 9.153 -10.343 1.00 92.62 149 ARG A CA 1
ATOM 1189 C C . ARG A 1 149 ? 14.198 8.887 -10.308 1.00 92.62 149 ARG A C 1
ATOM 1191 O O . ARG A 1 149 ? 14.947 9.455 -11.094 1.00 92.62 149 ARG A O 1
ATOM 1198 N N . LEU A 1 150 ? 14.663 8.019 -9.408 1.00 92.56 150 LEU A N 1
ATOM 1199 C CA . LEU A 1 150 ? 16.080 7.661 -9.344 1.00 92.56 150 LEU A CA 1
ATOM 1200 C C . LEU A 1 150 ? 16.530 6.821 -10.549 1.00 92.56 150 LEU A C 1
ATOM 1202 O O . LEU A 1 150 ? 17.686 6.927 -10.951 1.00 92.56 150 LEU A O 1
ATOM 1206 N N . LYS A 1 151 ? 15.651 5.979 -11.105 1.00 89.56 151 LYS A N 1
ATOM 1207 C CA . LYS A 1 151 ? 15.944 5.207 -12.321 1.00 89.56 151 LYS A CA 1
ATOM 1208 C C . LYS A 1 151 ? 16.020 6.115 -13.542 1.00 89.56 151 LYS A C 1
ATOM 1210 O O . LYS A 1 151 ? 17.013 6.060 -14.253 1.00 89.56 151 LYS A O 1
ATOM 1215 N N . GLU A 1 152 ? 15.051 7.013 -13.705 1.00 88.88 152 GLU A N 1
ATOM 1216 C CA . GLU A 1 152 ? 15.022 7.992 -14.802 1.00 88.88 152 GLU A CA 1
ATOM 1217 C C . GLU A 1 152 ? 16.290 8.860 -14.843 1.00 88.88 152 GLU A C 1
ATOM 1219 O O . GLU A 1 152 ? 16.828 9.123 -15.914 1.00 88.88 152 GLU A O 1
ATOM 1224 N N . LEU A 1 153 ? 16.817 9.255 -13.678 1.00 88.88 153 LEU A N 1
ATOM 1225 C CA . LEU A 1 153 ? 18.072 10.010 -13.586 1.00 88.88 153 LEU A CA 1
ATOM 1226 C C . LEU A 1 153 ? 19.312 9.203 -13.989 1.00 88.88 153 LEU A C 1
ATOM 1228 O O . LEU A 1 153 ? 20.286 9.795 -14.438 1.00 88.88 153 LEU A O 1
ATOM 1232 N N . LYS A 1 154 ? 19.302 7.881 -13.793 1.00 86.00 154 LYS A N 1
ATOM 1233 C CA . LYS A 1 154 ? 20.436 6.998 -14.110 1.00 86.00 154 LYS A CA 1
ATOM 1234 C C . LYS A 1 154 ? 20.405 6.475 -15.542 1.00 86.00 154 LYS A C 1
ATOM 1236 O O . LYS A 1 154 ? 21.447 6.122 -16.070 1.00 86.00 154 LYS A O 1
ATOM 1241 N N . GLU A 1 155 ? 19.225 6.373 -16.142 1.00 73.19 155 GLU A N 1
ATOM 1242 C CA . GLU A 1 155 ? 19.045 5.916 -17.527 1.00 73.19 155 GLU A CA 1
ATOM 1243 C C . GLU A 1 155 ? 19.204 7.054 -18.552 1.00 73.19 155 GLU A C 1
ATOM 1245 O O . GLU A 1 155 ? 19.258 6.796 -19.751 1.00 73.19 155 GLU A O 1
ATOM 1250 N N . GLY A 1 156 ? 19.280 8.307 -18.090 1.00 68.44 156 GLY A N 1
ATOM 1251 C CA . GLY A 1 156 ? 19.493 9.496 -18.920 1.00 68.44 156 GLY A CA 1
ATOM 1252 C C . GLY A 1 156 ? 20.951 9.961 -19.065 1.00 68.44 156 GLY A C 1
ATOM 1253 O O . GLY A 1 156 ? 21.155 11.039 -19.624 1.00 68.44 156 GLY A O 1
ATOM 1254 N N . GLU A 1 157 ? 21.931 9.205 -18.554 1.00 51.16 157 GLU A N 1
ATOM 1255 C CA . GLU A 1 157 ? 23.385 9.463 -18.665 1.00 51.16 157 GLU A CA 1
ATOM 1256 C C . GLU A 1 157 ? 24.038 8.516 -19.684 1.00 51.16 157 GLU A C 1
ATOM 1258 O O . GLU A 1 157 ? 24.820 9.015 -20.527 1.00 51.16 157 GLU A O 1
#

Organism: NCBI:txid102684

Sequence (157 aa):
MNATPGSNSDGGSVQKIPGGYQNQLGPVLNSATSETEVSETNMSETKESESVIEDEEEKESLTSKKSDNDYFQRKVDRVTRYDKDYIWGLVHDQLRQVGLSQAASDYALIYFDHRYQYALENMRFADKLETIAEYVFNGVLSEWTKVQRLKELKEGE

pLDDT: mean 70.21, std 24.02, range [36.5, 98.62]